Protein AF-A0A2T5IS82-F1 (afdb_monomer_lite)

Foldseek 3Di:
DPPAADALVVVVVVCVVPVCVQQNQQALVSVVVSSVVVVVVSVVSNHHYPYPPPVVCLLVVLCVVLVAPDSVCDNRRSLLCVLVVHHNPDDDDPVSVVVDDSVSRNVSNVVVVVSVCVVRVVDDPDPDDD

Sequence (130 aa):
MGKGEYDLYKIIDLVRRRSGMFIGEPSTISMSIYLSGYQQAMRDIGAKDVTSPDFYEFHNWVQRKLGYPSSTAGWSNMILANILGLPPNHSWNISFKLDASEEQHDQALKRFFEFIDEYRGKGKTNNEQT

Structure (mmCIF, N/CA/C/O backbone):
data_AF-A0A2T5IS82-F1
#
_entry.id   AF-A0A2T5IS82-F1
#
loop_
_atom_site.group_PDB
_atom_site.id
_atom_site.type_symbol
_atom_site.label_atom_id
_atom_site.label_alt_id
_atom_site.label_comp_id
_atom_site.label_asym_id
_atom_site.label_entity_id
_atom_site.label_seq_id
_atom_site.pdbx_PDB_ins_code
_atom_site.Cartn_x
_atom_site.Cartn_y
_atom_site.Cartn_z
_atom_site.occupancy
_atom_site.B_iso_or_equiv
_atom_site.auth_seq_id
_atom_site.auth_comp_id
_atom_site.auth_asym_id
_atom_site.auth_atom_id
_atom_site.pdbx_PDB_model_num
ATOM 1 N N . MET A 1 1 ? -9.042 3.375 24.033 1.00 48.44 1 MET A N 1
ATOM 2 C CA . MET A 1 1 ? -9.344 2.723 22.742 1.00 48.44 1 MET A CA 1
ATOM 3 C C . MET A 1 1 ? -10.656 1.979 22.917 1.00 48.44 1 MET A C 1
ATOM 5 O O . MET A 1 1 ? -10.682 0.997 23.650 1.00 48.44 1 MET A O 1
ATOM 9 N N . GLY A 1 2 ? -11.757 2.529 22.398 1.00 47.59 2 GLY A N 1
ATOM 10 C CA . GLY A 1 2 ? -13.066 1.870 22.445 1.00 47.59 2 GLY A CA 1
ATOM 11 C C . GLY A 1 2 ? -13.043 0.622 21.565 1.00 47.59 2 GLY A C 1
ATOM 12 O O . GLY A 1 2 ? -12.332 0.596 20.564 1.00 47.59 2 GLY A O 1
ATOM 13 N N . LYS A 1 3 ? -13.745 -0.441 21.965 1.00 59.59 3 LYS A N 1
ATOM 14 C CA . LYS A 1 3 ? -13.819 -1.681 21.183 1.00 59.59 3 LYS A CA 1
ATOM 15 C C . LYS A 1 3 ? -14.346 -1.364 19.775 1.00 59.59 3 LYS A C 1
ATOM 17 O O . LYS A 1 3 ? -15.492 -0.950 19.651 1.00 59.59 3 LYS A O 1
ATOM 22 N N . GLY A 1 4 ? -13.503 -1.582 18.762 1.00 83.31 4 GLY A N 1
ATOM 23 C CA . GLY A 1 4 ? -13.886 -1.595 17.349 1.00 83.31 4 GLY A CA 1
ATOM 24 C C . GLY A 1 4 ? -13.399 -0.417 16.503 1.00 83.31 4 GLY A C 1
ATOM 25 O O . GLY A 1 4 ? -14.189 0.089 15.724 1.00 83.31 4 GLY A O 1
ATOM 26 N N . GLU A 1 5 ? -12.142 0.025 16.601 1.00 94.62 5 GLU A N 1
ATOM 27 C CA . GLU A 1 5 ? -11.538 0.949 15.619 1.00 94.62 5 GLU A CA 1
ATOM 28 C C . GLU A 1 5 ? -10.192 0.408 15.120 1.00 94.62 5 GLU A C 1
ATOM 30 O O . GLU A 1 5 ? -9.454 -0.206 15.897 1.00 94.62 5 GLU A O 1
ATOM 35 N N . TYR A 1 6 ? -9.850 0.660 13.854 1.00 96.06 6 TYR A N 1
ATOM 36 C CA . TYR A 1 6 ? -8.534 0.340 13.294 1.00 96.06 6 TYR A CA 1
ATOM 37 C C . TYR A 1 6 ? -7.977 1.473 12.424 1.00 96.06 6 TYR A C 1
ATOM 39 O O . TYR A 1 6 ? -8.718 2.219 11.794 1.00 96.06 6 TYR A O 1
ATOM 47 N N . ASP A 1 7 ? -6.649 1.583 12.395 1.00 96.81 7 ASP A N 1
ATOM 48 C CA . ASP A 1 7 ? -5.901 2.525 11.557 1.00 96.81 7 ASP A CA 1
ATOM 49 C C . ASP A 1 7 ? -4.909 1.724 10.712 1.00 96.81 7 ASP A C 1
ATOM 51 O O . ASP A 1 7 ? -3.934 1.161 11.227 1.00 96.81 7 ASP A O 1
ATOM 55 N N . LEU A 1 8 ? -5.176 1.652 9.411 1.00 97.25 8 LEU A N 1
ATOM 56 C CA . LEU A 1 8 ? -4.410 0.856 8.466 1.00 97.25 8 LEU A CA 1
ATOM 57 C C . LEU A 1 8 ? -2.965 1.344 8.354 1.00 97.25 8 LEU A C 1
ATOM 59 O O . LEU A 1 8 ? -2.066 0.533 8.135 1.00 97.25 8 LEU A O 1
ATOM 63 N N . TYR A 1 9 ? -2.692 2.632 8.579 1.00 97.25 9 TYR A N 1
ATOM 64 C CA . TYR A 1 9 ? -1.321 3.129 8.529 1.00 97.25 9 TYR A CA 1
ATOM 65 C C . TYR A 1 9 ? -0.464 2.617 9.678 1.00 97.25 9 TYR A C 1
ATOM 67 O O . TYR A 1 9 ? 0.734 2.421 9.484 1.00 97.25 9 TYR A O 1
ATOM 75 N N . LYS A 1 10 ? -1.046 2.327 10.848 1.00 96.19 10 LYS A N 1
ATOM 76 C CA . LYS A 1 10 ? -0.306 1.658 11.934 1.00 96.19 10 LYS A CA 1
ATOM 77 C C . LYS A 1 10 ? 0.105 0.247 11.537 1.00 96.19 10 LYS A C 1
ATOM 79 O O . LYS A 1 10 ? 1.194 -0.195 11.890 1.00 96.19 10 LYS A O 1
ATOM 84 N N . ILE A 1 11 ? -0.749 -0.440 10.784 1.00 96.62 11 ILE A N 1
ATOM 85 C CA . ILE A 1 11 ? -0.462 -1.776 10.262 1.00 96.62 11 ILE A CA 1
ATOM 86 C C . ILE A 1 11 ? 0.593 -1.709 9.163 1.00 96.62 11 ILE A C 1
ATOM 88 O O . ILE A 1 11 ? 1.543 -2.484 9.192 1.00 96.62 11 ILE A O 1
ATOM 92 N N . ILE A 1 12 ? 0.501 -0.742 8.250 1.00 97.12 12 ILE A N 1
ATOM 93 C CA . ILE A 1 12 ? 1.526 -0.512 7.226 1.00 97.12 12 ILE A CA 1
ATOM 94 C C . ILE A 1 12 ? 2.884 -0.197 7.874 1.00 97.12 12 ILE A C 1
ATOM 96 O O . ILE A 1 12 ? 3.893 -0.784 7.485 1.00 97.12 12 ILE A O 1
ATOM 100 N N . ASP A 1 13 ? 2.916 0.662 8.899 1.00 96.50 13 ASP A N 1
ATOM 101 C CA . ASP A 1 13 ? 4.136 1.008 9.641 1.00 96.50 13 ASP A CA 1
ATOM 102 C C . ASP A 1 13 ? 4.702 -0.206 10.414 1.00 96.50 13 ASP A C 1
ATOM 104 O O . ASP A 1 13 ? 5.922 -0.346 10.545 1.00 96.50 13 ASP A O 1
ATOM 108 N N . LEU A 1 14 ? 3.840 -1.107 10.901 1.00 95.19 14 LEU A N 1
ATOM 109 C CA . LEU A 1 14 ? 4.237 -2.364 11.543 1.00 95.19 14 LEU A CA 1
ATOM 110 C C . LEU A 1 14 ? 4.868 -3.338 10.539 1.00 95.19 14 LEU A C 1
ATOM 112 O O . LEU A 1 14 ? 5.965 -3.844 10.790 1.00 95.19 14 LEU A O 1
ATOM 116 N N . VAL A 1 15 ? 4.212 -3.561 9.395 1.00 95.44 15 VAL A N 1
ATOM 117 C CA . VAL A 1 15 ? 4.715 -4.442 8.331 1.00 95.44 15 VAL A CA 1
ATOM 118 C C . VAL A 1 15 ? 6.031 -3.908 7.773 1.00 95.44 15 VAL A C 1
ATOM 120 O O . VAL A 1 15 ? 6.962 -4.684 7.593 1.00 95.44 15 VAL A O 1
ATOM 123 N N . ARG A 1 16 ? 6.174 -2.586 7.597 1.00 95.00 16 ARG A N 1
ATOM 124 C CA . ARG A 1 16 ? 7.424 -1.950 7.142 1.00 95.0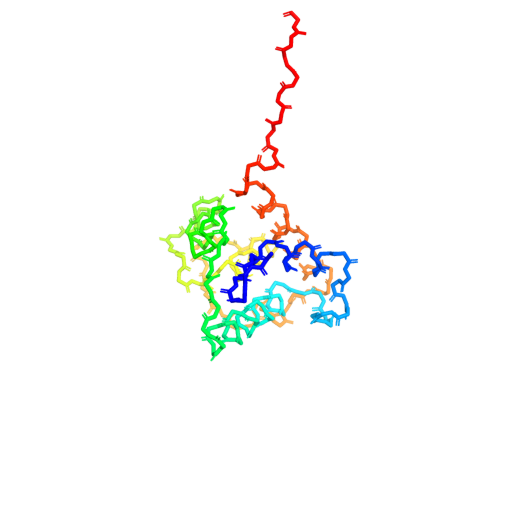0 16 ARG A CA 1
ATOM 125 C C . ARG A 1 16 ? 8.642 -2.354 7.974 1.00 95.00 16 ARG A C 1
ATOM 127 O O . ARG A 1 16 ? 9.717 -2.560 7.427 1.00 95.00 16 ARG A O 1
ATOM 134 N N . ARG A 1 17 ? 8.488 -2.468 9.297 1.00 92.00 17 ARG A N 1
ATOM 135 C CA . ARG A 1 17 ? 9.598 -2.777 10.218 1.00 92.00 17 ARG A CA 1
ATOM 136 C C . ARG A 1 17 ? 10.001 -4.249 10.212 1.00 92.00 17 ARG A C 1
ATOM 138 O O . ARG A 1 17 ? 11.102 -4.567 10.648 1.00 92.00 17 ARG A O 1
ATOM 145 N N . ARG A 1 18 ? 9.095 -5.147 9.817 1.00 90.56 18 ARG A N 1
ATOM 146 C CA . ARG A 1 18 ? 9.273 -6.605 9.904 1.00 90.56 18 ARG A CA 1
ATOM 147 C C . ARG A 1 18 ? 8.599 -7.314 8.727 1.00 90.56 18 ARG A C 1
ATOM 149 O O . ARG A 1 18 ? 7.856 -8.268 8.938 1.00 90.56 18 ARG A O 1
ATOM 156 N N . SER A 1 19 ? 8.837 -6.848 7.503 1.00 88.31 19 SER A N 1
ATOM 157 C CA . SER A 1 19 ? 8.117 -7.302 6.301 1.00 88.31 19 SER A CA 1
ATOM 158 C C . SER A 1 19 ? 8.121 -8.826 6.164 1.00 88.31 19 SER A C 1
ATOM 160 O O . SER A 1 19 ? 7.053 -9.424 6.060 1.00 88.31 19 SER A O 1
ATOM 162 N N . GLY A 1 20 ? 9.283 -9.465 6.323 1.00 88.69 20 GLY A N 1
ATOM 163 C CA . GLY A 1 20 ? 9.409 -10.925 6.246 1.00 88.69 20 GLY A CA 1
ATOM 164 C C . GLY A 1 20 ? 8.520 -11.709 7.224 1.00 88.69 20 GLY A C 1
ATOM 165 O O . GLY A 1 20 ? 8.085 -12.808 6.906 1.00 88.69 20 GLY A O 1
ATOM 166 N N . MET A 1 21 ? 8.182 -11.142 8.390 1.00 91.00 21 MET A N 1
ATOM 167 C CA . MET A 1 21 ? 7.307 -11.793 9.376 1.00 91.00 21 MET A CA 1
ATOM 168 C C . MET A 1 21 ? 5.829 -11.771 8.964 1.00 91.00 21 MET A C 1
ATOM 170 O O . MET A 1 21 ? 5.085 -12.679 9.319 1.00 91.00 21 MET A O 1
ATOM 174 N N . PHE A 1 22 ? 5.394 -10.721 8.265 1.00 91.50 22 PHE A N 1
ATOM 175 C CA . PHE A 1 22 ? 3.977 -10.492 7.966 1.00 91.50 22 PHE A CA 1
ATOM 176 C C . PHE A 1 22 ? 3.589 -10.901 6.550 1.00 91.50 22 PHE A C 1
ATOM 178 O O . PHE A 1 22 ? 2.485 -11.396 6.342 1.00 91.50 22 PHE A O 1
ATOM 185 N N . ILE A 1 23 ? 4.477 -10.667 5.584 1.00 92.81 23 ILE A N 1
ATOM 186 C CA . ILE A 1 23 ? 4.185 -10.859 4.160 1.00 92.81 23 ILE A CA 1
ATOM 187 C C . ILE A 1 23 ? 5.095 -11.895 3.495 1.00 92.81 23 ILE A C 1
ATOM 189 O O . ILE A 1 23 ? 4.934 -12.150 2.307 1.00 92.81 23 ILE A O 1
ATOM 193 N N . GLY A 1 24 ? 6.009 -12.518 4.252 1.00 90.00 24 GLY A N 1
ATOM 194 C CA . GLY A 1 24 ? 6.940 -13.521 3.738 1.00 90.00 24 GLY A CA 1
ATOM 195 C C . GLY A 1 24 ? 7.873 -12.913 2.696 1.00 90.00 24 GLY A C 1
ATOM 196 O O . GLY A 1 24 ? 8.784 -12.163 3.044 1.00 90.00 24 GLY A O 1
ATOM 197 N N . GLU A 1 25 ? 7.616 -13.212 1.425 1.00 86.94 25 GLU A N 1
ATOM 198 C CA . GLU A 1 25 ? 8.334 -12.625 0.297 1.00 86.94 25 GLU A CA 1
ATOM 199 C C . GLU A 1 25 ? 8.003 -11.122 0.155 1.00 86.94 25 GLU A C 1
ATOM 201 O O . GLU A 1 25 ? 6.833 -10.764 -0.062 1.00 86.94 25 GLU A O 1
ATOM 206 N N . PRO A 1 26 ? 8.997 -10.220 0.280 1.00 87.31 26 PRO A N 1
ATOM 207 C CA . PRO A 1 26 ? 8.777 -8.781 0.205 1.00 87.31 26 PRO A CA 1
ATOM 208 C C . PRO A 1 26 ? 8.379 -8.334 -1.210 1.00 87.31 26 PRO A C 1
ATOM 210 O O . PRO A 1 26 ? 9.219 -8.053 -2.055 1.00 87.31 26 PRO A O 1
ATOM 213 N N . SER A 1 27 ? 7.076 -8.216 -1.468 1.00 92.81 27 SER A N 1
ATOM 214 C CA . SER A 1 27 ? 6.549 -7.682 -2.726 1.00 92.81 27 SER A CA 1
ATOM 215 C C . SER A 1 27 ? 5.326 -6.792 -2.495 1.00 92.81 27 SER A C 1
ATOM 217 O O . SER A 1 27 ? 4.613 -6.906 -1.491 1.00 92.81 27 SER A O 1
ATOM 219 N N . THR A 1 28 ? 5.034 -5.908 -3.452 1.00 93.94 28 THR A N 1
ATOM 220 C CA . THR A 1 28 ? 3.806 -5.093 -3.425 1.00 93.94 28 THR A CA 1
ATOM 221 C C . THR A 1 28 ? 2.541 -5.949 -3.509 1.00 93.94 28 THR A C 1
ATOM 223 O O . THR A 1 28 ? 1.499 -5.554 -2.985 1.00 93.94 28 THR A O 1
ATOM 226 N N . ILE A 1 29 ? 2.623 -7.133 -4.125 1.00 91.94 29 ILE A N 1
ATOM 227 C CA . ILE A 1 29 ? 1.514 -8.084 -4.241 1.00 91.94 29 ILE A CA 1
ATOM 228 C C . ILE A 1 29 ? 1.225 -8.705 -2.874 1.00 91.94 29 ILE A C 1
ATOM 230 O O . ILE A 1 29 ? 0.096 -8.586 -2.394 1.00 91.94 29 ILE A O 1
ATOM 234 N N . SER A 1 30 ? 2.239 -9.269 -2.211 1.00 94.12 30 SER A N 1
ATOM 235 C CA . SER A 1 30 ? 2.111 -9.840 -0.863 1.00 94.12 30 SER A CA 1
ATOM 236 C C . SER A 1 30 ? 1.574 -8.798 0.120 1.00 94.12 30 SER A C 1
ATOM 238 O O . SER A 1 30 ? 0.654 -9.075 0.890 1.00 94.12 30 SER A O 1
ATOM 240 N N . MET A 1 31 ? 2.064 -7.556 0.022 1.00 96.25 31 MET A N 1
ATOM 241 C CA . MET A 1 31 ? 1.554 -6.432 0.808 1.00 96.25 31 MET A CA 1
ATOM 242 C C . MET A 1 31 ? 0.075 -6.133 0.522 1.00 96.25 31 MET A C 1
ATOM 244 O O . MET A 1 31 ? -0.709 -5.977 1.457 1.00 96.25 31 MET A O 1
ATOM 248 N N . SER A 1 32 ? -0.343 -6.090 -0.748 1.00 95.69 32 SER A N 1
ATOM 249 C CA . SER A 1 32 ? -1.753 -5.845 -1.091 1.00 95.69 32 SER A CA 1
ATOM 250 C C . SER A 1 32 ? -2.694 -6.943 -0.589 1.00 95.69 32 SER A C 1
ATOM 252 O O . SER A 1 32 ? -3.781 -6.633 -0.099 1.00 95.69 32 SER A O 1
ATOM 254 N N . ILE A 1 33 ? -2.266 -8.209 -0.649 1.00 95.19 33 ILE A N 1
ATOM 255 C CA . ILE A 1 33 ? -3.041 -9.354 -0.158 1.00 95.19 33 ILE A CA 1
ATOM 256 C C . ILE A 1 33 ? -3.184 -9.263 1.360 1.00 95.19 33 ILE A C 1
ATOM 258 O O . ILE A 1 33 ? -4.295 -9.362 1.881 1.00 95.19 33 ILE A O 1
ATOM 262 N N . TYR A 1 34 ? -2.079 -9.003 2.062 1.00 96.62 34 TYR A N 1
ATOM 263 C CA . TYR A 1 34 ? -2.071 -8.865 3.514 1.00 96.62 34 TYR A CA 1
ATOM 264 C C . TYR A 1 34 ? -2.999 -7.742 3.996 1.00 96.62 34 TYR A C 1
ATOM 266 O O . TYR A 1 34 ? -3.834 -7.968 4.872 1.00 96.62 34 TYR A O 1
ATOM 274 N N . LEU A 1 35 ? -2.908 -6.544 3.402 1.00 97.12 35 LEU A N 1
ATOM 275 C CA . LEU A 1 35 ? -3.777 -5.421 3.769 1.00 97.12 35 LEU A CA 1
ATOM 276 C C . LEU A 1 35 ? -5.252 -5.719 3.483 1.00 97.12 35 LEU A C 1
ATOM 278 O O . LEU A 1 35 ? -6.097 -5.427 4.326 1.00 97.12 35 LEU A O 1
ATOM 282 N N . SER A 1 36 ? -5.553 -6.348 2.343 1.00 96.19 36 SER A N 1
ATOM 283 C CA . SER A 1 36 ? -6.926 -6.726 1.987 1.00 96.19 36 SER A CA 1
ATOM 284 C C . SER A 1 36 ? -7.514 -7.714 2.999 1.00 96.19 36 SER A C 1
ATOM 286 O O . SER A 1 36 ? -8.630 -7.517 3.476 1.00 96.19 36 SER A O 1
ATOM 288 N N . GLY A 1 37 ? -6.745 -8.740 3.383 1.00 97.12 37 GLY A N 1
ATOM 289 C CA . GLY A 1 37 ? -7.148 -9.709 4.405 1.00 97.12 37 GLY A CA 1
ATOM 290 C C . GLY A 1 37 ? -7.334 -9.071 5.783 1.00 97.12 37 GLY A C 1
ATOM 291 O O . GLY A 1 37 ? -8.323 -9.341 6.462 1.00 97.12 37 GLY A O 1
ATOM 292 N N . TYR A 1 38 ? -6.433 -8.166 6.176 1.00 96.88 38 TYR A N 1
ATOM 293 C CA . TYR A 1 38 ? -6.560 -7.423 7.429 1.00 96.88 38 TYR A CA 1
ATOM 294 C C . TYR A 1 38 ? -7.824 -6.551 7.454 1.00 96.88 38 TYR A C 1
ATOM 296 O O . TYR A 1 38 ? -8.589 -6.607 8.416 1.00 96.88 38 TYR A O 1
ATOM 304 N N . GLN A 1 39 ? -8.078 -5.776 6.395 1.00 96.31 39 GLN A N 1
ATOM 305 C CA . GLN A 1 39 ? -9.282 -4.949 6.288 1.00 96.31 39 GLN A CA 1
ATOM 306 C C . GLN A 1 39 ? -10.555 -5.801 6.314 1.00 96.31 39 GLN A C 1
ATOM 308 O O . GLN A 1 39 ? -11.518 -5.417 6.975 1.00 96.31 39 GLN A O 1
ATOM 313 N N . GLN A 1 40 ? -10.559 -6.963 5.651 1.00 97.12 40 GLN A N 1
ATOM 314 C CA . GLN A 1 40 ? -11.686 -7.895 5.716 1.00 97.12 40 GLN A CA 1
ATOM 315 C C . GLN A 1 40 ? -11.932 -8.372 7.152 1.00 97.12 40 GLN A C 1
ATOM 317 O O . GLN A 1 40 ? -13.046 -8.240 7.647 1.00 97.12 40 GLN A O 1
ATOM 322 N N . ALA A 1 41 ? -10.889 -8.810 7.863 1.00 96.44 41 ALA A N 1
ATOM 323 C CA . ALA A 1 41 ? -11.016 -9.244 9.253 1.00 96.44 41 ALA A CA 1
ATOM 324 C C . ALA A 1 41 ? -11.534 -8.126 10.178 1.00 96.44 41 ALA A C 1
ATOM 326 O O . ALA A 1 41 ? -12.324 -8.384 11.084 1.00 96.44 41 ALA A O 1
ATOM 327 N N . MET A 1 42 ? -11.118 -6.873 9.952 1.00 95.94 42 MET A N 1
ATOM 328 C CA . MET A 1 42 ? -11.630 -5.724 10.707 1.00 95.94 42 MET A CA 1
ATOM 329 C C . MET A 1 42 ? -13.108 -5.446 10.408 1.00 95.94 42 MET A C 1
ATOM 331 O O . MET A 1 42 ? -13.873 -5.150 11.327 1.00 95.94 42 MET A O 1
ATOM 335 N N . ARG A 1 43 ? -13.531 -5.588 9.146 1.00 93.94 43 ARG A N 1
ATOM 336 C CA . ARG A 1 43 ? -14.944 -5.476 8.753 1.00 93.94 43 ARG A CA 1
ATOM 337 C C . ARG A 1 43 ? -15.798 -6.571 9.389 1.00 93.94 43 ARG A C 1
ATOM 339 O O . ARG A 1 43 ? -16.872 -6.259 9.893 1.00 93.94 43 ARG A O 1
ATOM 346 N N . ASP A 1 44 ? -15.307 -7.809 9.430 1.00 96.25 44 ASP A N 1
ATOM 347 C CA . ASP A 1 44 ? -16.036 -8.958 9.987 1.00 96.25 44 ASP A CA 1
ATOM 348 C C . ASP A 1 44 ? -16.353 -8.785 11.481 1.00 96.25 44 ASP A C 1
ATOM 350 O O . ASP A 1 44 ? -17.403 -9.220 11.953 1.00 96.25 44 ASP A O 1
ATOM 354 N N . ILE A 1 45 ? -15.481 -8.098 12.229 1.00 95.69 45 ILE A N 1
ATOM 355 C CA . ILE A 1 45 ? -15.707 -7.777 13.648 1.00 95.69 45 ILE A CA 1
ATOM 356 C C . ILE A 1 45 ? -16.425 -6.436 13.869 1.00 95.69 45 ILE A C 1
ATOM 358 O O . ILE A 1 45 ? -16.560 -5.995 15.012 1.00 95.69 45 ILE A O 1
ATOM 362 N N . GLY A 1 46 ? -16.854 -5.760 12.798 1.00 95.19 46 GLY A N 1
ATOM 363 C CA . GLY A 1 46 ? -17.523 -4.461 12.862 1.00 95.19 46 GLY A CA 1
ATOM 364 C C . GLY A 1 46 ? -16.624 -3.314 13.332 1.00 95.19 46 GLY A C 1
ATOM 365 O O . GLY A 1 46 ? -17.126 -2.338 13.890 1.00 95.19 46 GLY A O 1
ATOM 366 N N . ALA A 1 47 ? -15.303 -3.419 13.149 1.00 95.94 47 ALA A N 1
ATOM 367 C CA . ALA A 1 47 ? -14.390 -2.342 13.502 1.00 95.94 47 ALA A CA 1
ATOM 368 C C . ALA A 1 47 ? -14.493 -1.184 12.497 1.00 95.94 47 ALA A C 1
ATOM 370 O O . ALA A 1 47 ? -14.476 -1.368 11.281 1.00 95.94 47 ALA A O 1
ATOM 371 N N . LYS A 1 48 ? -14.567 0.033 13.024 1.00 95.25 48 LYS A N 1
ATOM 372 C CA . LYS A 1 48 ? -14.595 1.279 12.275 1.00 95.25 48 LYS A CA 1
ATOM 373 C C . LYS A 1 48 ? -13.195 1.637 11.782 1.00 95.25 48 LYS A C 1
ATOM 375 O O . LYS A 1 48 ? -12.247 1.726 12.561 1.00 95.25 48 LYS A O 1
ATOM 380 N N . ASP A 1 49 ? -13.093 1.896 10.487 1.00 95.88 49 ASP A N 1
ATOM 381 C CA . ASP A 1 49 ? -11.885 2.442 9.883 1.00 95.88 49 ASP A CA 1
ATOM 382 C C . ASP A 1 49 ? -11.714 3.912 10.302 1.00 95.88 49 ASP A C 1
ATOM 384 O O . ASP A 1 49 ? -12.592 4.744 10.060 1.00 95.88 49 ASP A O 1
ATOM 388 N N . VAL A 1 50 ? -10.605 4.225 10.973 1.00 96.88 50 VAL A N 1
ATOM 389 C CA . VAL A 1 50 ? -10.204 5.595 11.341 1.00 96.88 50 VAL A CA 1
ATOM 390 C C . VAL A 1 50 ? -8.929 6.034 10.612 1.00 96.88 50 VAL A C 1
ATOM 392 O O . VAL A 1 50 ? -8.285 7.007 11.005 1.00 96.88 50 VAL A O 1
ATOM 395 N N . THR A 1 51 ? -8.552 5.314 9.554 1.00 96.88 51 THR A N 1
ATOM 396 C CA . THR A 1 51 ? -7.400 5.620 8.702 1.00 96.88 51 THR A CA 1
ATOM 397 C C . THR A 1 51 ? -7.590 6.980 8.031 1.00 96.88 51 THR A C 1
ATOM 399 O O . THR A 1 51 ? -8.594 7.222 7.366 1.00 96.88 51 THR A O 1
ATOM 402 N N . SER A 1 52 ? -6.615 7.877 8.193 1.00 95.44 52 SER A N 1
ATOM 403 C CA . SER A 1 52 ? -6.632 9.209 7.582 1.00 95.44 52 SER A CA 1
ATOM 404 C C . SER A 1 52 ? -5.233 9.607 7.098 1.00 95.44 52 SER A C 1
ATOM 406 O O . SER A 1 52 ? -4.282 9.493 7.882 1.00 95.44 52 SER A O 1
ATOM 408 N N . PRO A 1 53 ? -5.060 10.032 5.828 1.00 96.19 53 PRO A N 1
ATOM 409 C CA . PRO A 1 53 ? -6.079 10.134 4.765 1.00 96.19 53 PRO A CA 1
ATOM 410 C C . PRO A 1 53 ? -6.681 8.774 4.356 1.00 96.19 53 PRO A C 1
ATOM 412 O O . PRO A 1 53 ? -6.078 7.738 4.631 1.00 96.19 53 PRO A O 1
ATOM 415 N N . ASP A 1 54 ? -7.858 8.770 3.718 1.00 95.56 54 ASP A N 1
ATOM 416 C CA . ASP A 1 54 ? -8.556 7.536 3.314 1.00 95.56 54 ASP A CA 1
ATOM 417 C C . ASP A 1 54 ? -7.676 6.671 2.399 1.00 95.56 54 ASP A C 1
ATOM 419 O O . ASP A 1 54 ? -7.292 7.075 1.303 1.00 95.56 54 ASP A O 1
ATOM 423 N N . PHE A 1 55 ? -7.366 5.453 2.839 1.00 95.94 55 PHE A N 1
ATOM 424 C CA . PHE A 1 55 ? -6.513 4.550 2.077 1.00 95.94 55 PHE A CA 1
ATOM 425 C C . PHE A 1 55 ? -7.134 4.108 0.746 1.00 95.94 55 PHE A C 1
ATOM 427 O O . PHE A 1 55 ? -6.402 3.755 -0.178 1.00 95.94 55 PHE A O 1
ATOM 434 N N . TYR A 1 56 ? -8.462 4.142 0.601 1.00 91.81 56 TYR A N 1
ATOM 435 C CA . TYR A 1 56 ? -9.107 3.836 -0.675 1.00 91.81 56 TYR A CA 1
ATOM 436 C C . TYR A 1 56 ? -8.616 4.773 -1.794 1.00 91.81 56 TYR A C 1
ATOM 438 O O . TYR A 1 56 ? -8.284 4.317 -2.894 1.00 91.81 56 TYR A O 1
ATOM 446 N N . GLU A 1 57 ? -8.434 6.059 -1.476 1.00 95.06 57 GLU A N 1
ATOM 447 C CA . GLU A 1 57 ? -7.963 7.092 -2.405 1.00 95.06 57 GLU A CA 1
ATOM 448 C C . GLU A 1 57 ? -6.468 6.993 -2.746 1.00 95.06 57 GLU A C 1
ATOM 450 O O . GLU A 1 57 ? -6.006 7.613 -3.713 1.00 95.06 57 GLU A O 1
ATOM 455 N N . PHE A 1 58 ? -5.703 6.169 -2.024 1.00 96.25 58 PHE A N 1
ATOM 456 C CA . PHE A 1 58 ? -4.293 5.923 -2.323 1.00 96.25 58 PHE A CA 1
ATOM 457 C C . PHE A 1 58 ? -4.098 5.366 -3.742 1.00 96.25 58 PHE A C 1
ATOM 459 O O . PHE A 1 58 ? -3.171 5.767 -4.444 1.00 96.25 58 PHE A O 1
ATOM 466 N N . HIS A 1 59 ? -5.008 4.509 -4.219 1.00 93.75 59 HIS A N 1
ATOM 467 C CA . HIS A 1 59 ? -4.983 3.989 -5.591 1.00 93.75 59 HIS A CA 1
ATOM 468 C C . HIS A 1 59 ? -5.006 5.103 -6.643 1.00 93.75 59 HIS A C 1
ATOM 470 O O . HIS A 1 59 ? -4.201 5.105 -7.578 1.00 93.75 59 HIS A O 1
ATOM 476 N N . ASN A 1 60 ? -5.913 6.066 -6.471 1.00 95.25 60 ASN A N 1
ATOM 477 C CA . ASN A 1 60 ? -6.060 7.206 -7.370 1.00 95.25 60 ASN A CA 1
ATOM 478 C C . ASN A 1 60 ? -4.861 8.153 -7.253 1.00 95.25 60 ASN A C 1
ATOM 480 O O . ASN A 1 60 ? -4.400 8.714 -8.246 1.00 95.25 60 ASN A O 1
ATOM 484 N N . TRP A 1 61 ? -4.322 8.316 -6.044 1.00 97.44 61 TRP A N 1
ATOM 485 C CA . TRP A 1 61 ? -3.110 9.096 -5.835 1.00 97.44 61 TRP A CA 1
ATOM 486 C C . TRP A 1 61 ? -1.906 8.494 -6.573 1.00 97.44 61 TRP A C 1
ATOM 488 O O . TRP A 1 61 ? -1.249 9.213 -7.324 1.00 97.44 61 TRP A O 1
ATOM 498 N N . VAL A 1 62 ? -1.667 7.181 -6.451 1.00 97.31 62 VAL A N 1
ATOM 499 C CA . VAL A 1 62 ? -0.574 6.484 -7.157 1.00 97.31 62 VAL A CA 1
ATOM 500 C C . VAL A 1 62 ? -0.753 6.574 -8.672 1.00 97.31 62 VAL A C 1
ATOM 502 O O . VAL A 1 62 ? 0.210 6.854 -9.386 1.00 97.31 62 VAL A O 1
ATOM 505 N N . GLN A 1 63 ? -1.983 6.400 -9.166 1.00 96.12 63 GLN A N 1
ATOM 506 C CA . GLN A 1 63 ? -2.307 6.556 -10.585 1.00 96.12 63 GLN A CA 1
ATOM 507 C C . GLN A 1 63 ? -1.876 7.928 -11.115 1.00 96.12 63 GLN A C 1
ATOM 509 O O . GLN A 1 63 ? -1.170 7.993 -12.121 1.00 96.12 63 GLN A O 1
ATOM 514 N N . ARG A 1 64 ? -2.244 9.016 -10.425 1.00 96.62 64 ARG A N 1
ATOM 515 C CA . ARG A 1 64 ? -1.838 10.376 -10.812 1.00 96.62 64 ARG A CA 1
ATOM 516 C C . ARG A 1 64 ? -0.333 10.584 -10.682 1.00 96.62 64 ARG A C 1
ATOM 518 O O . ARG A 1 64 ? 0.276 11.154 -11.580 1.00 96.62 64 ARG A O 1
ATOM 525 N N . LYS A 1 65 ? 0.267 10.098 -9.591 1.00 96.50 65 LYS A N 1
ATOM 526 C CA . LYS A 1 65 ? 1.702 10.228 -9.296 1.00 96.50 65 LYS A CA 1
ATOM 527 C C . LYS A 1 65 ? 2.581 9.606 -10.382 1.00 96.50 65 LYS A C 1
ATOM 529 O O . LYS A 1 65 ? 3.627 10.159 -10.703 1.00 96.50 65 LYS A O 1
ATOM 534 N N . LEU A 1 66 ? 2.155 8.469 -10.930 1.00 96.00 66 LEU A N 1
ATOM 535 C CA . LEU A 1 66 ? 2.890 7.713 -11.945 1.00 96.00 66 LEU A CA 1
ATOM 536 C C . LEU A 1 66 ? 2.387 7.949 -13.383 1.00 96.00 66 LEU A C 1
ATOM 538 O O . LEU A 1 66 ? 2.945 7.385 -14.319 1.00 96.00 66 LEU A O 1
ATOM 542 N N . GLY A 1 67 ? 1.347 8.767 -13.576 1.00 94.56 67 GLY A N 1
ATOM 543 C CA . GLY A 1 67 ? 0.824 9.106 -14.904 1.00 94.56 67 GLY A CA 1
ATOM 544 C C . GLY A 1 67 ? 0.056 7.979 -15.607 1.00 94.56 67 GLY A C 1
ATOM 545 O O . GLY A 1 67 ? 0.022 7.943 -16.835 1.00 94.56 67 GLY A O 1
ATOM 546 N N . TYR A 1 68 ? -0.558 7.054 -14.863 1.00 92.88 68 TYR A N 1
ATOM 547 C CA . TYR A 1 68 ? -1.401 6.006 -15.453 1.00 92.88 68 TYR A CA 1
ATOM 548 C C . TYR A 1 68 ? -2.741 6.569 -15.941 1.00 92.88 68 TYR A C 1
ATOM 550 O O . TYR A 1 68 ? -3.279 7.481 -15.319 1.00 92.88 68 TYR A O 1
ATOM 558 N N . PRO A 1 69 ? -3.337 6.020 -17.013 1.00 89.81 69 PRO A N 1
ATOM 559 C CA . PRO A 1 69 ? -4.628 6.492 -17.518 1.00 89.81 69 PRO A CA 1
ATOM 560 C C . PRO A 1 69 ? -5.803 6.132 -16.596 1.00 89.81 69 PRO A C 1
ATOM 562 O O . PRO A 1 69 ? -6.842 6.783 -16.640 1.00 89.81 69 PRO A O 1
ATOM 565 N N . SER A 1 70 ? -5.662 5.094 -15.765 1.00 90.06 70 SER A N 1
ATOM 566 C CA . SER A 1 70 ? -6.677 4.684 -14.7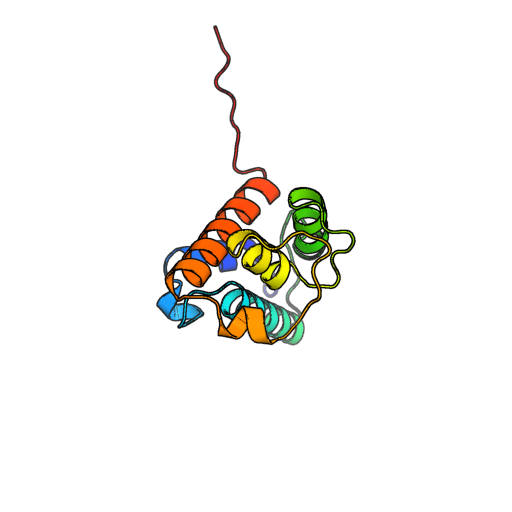90 1.00 90.06 70 SER A CA 1
ATOM 567 C C . SER A 1 70 ? -6.047 3.951 -13.606 1.00 90.06 70 SER A C 1
ATOM 569 O O . SER A 1 70 ? -4.928 3.449 -13.708 1.00 90.06 70 SER A O 1
ATOM 571 N N . SER A 1 71 ? -6.762 3.891 -12.481 1.00 89.44 71 SER A N 1
ATOM 572 C CA . SER A 1 71 ? -6.321 3.227 -11.247 1.00 89.44 71 SER A CA 1
ATOM 573 C C . SER A 1 71 ? -6.754 1.758 -11.152 1.00 89.44 71 SER A C 1
ATOM 575 O O . SER A 1 71 ? -6.440 1.093 -10.166 1.00 89.44 71 SER A O 1
ATOM 577 N N . THR A 1 72 ? -7.435 1.225 -12.176 1.00 87.44 72 THR A N 1
ATOM 578 C CA . THR A 1 72 ? -8.046 -0.122 -12.187 1.00 87.44 72 THR A CA 1
ATOM 579 C C . THR A 1 72 ? -7.037 -1.254 -12.034 1.00 87.44 72 THR A C 1
ATOM 581 O O . THR A 1 72 ? -7.374 -2.311 -11.508 1.00 87.44 72 THR A O 1
ATOM 584 N N . ALA A 1 73 ? -5.788 -1.027 -12.439 1.00 86.56 73 ALA A N 1
ATOM 585 C CA . ALA A 1 73 ? -4.711 -1.987 -12.256 1.00 86.56 73 ALA A CA 1
ATOM 586 C C . ALA A 1 73 ? -4.329 -2.187 -10.781 1.00 86.56 73 ALA A C 1
ATOM 588 O O . ALA A 1 73 ? -3.696 -3.186 -10.454 1.00 86.56 73 ALA A O 1
ATOM 589 N N . GLY A 1 74 ? -4.699 -1.272 -9.884 1.00 92.12 74 GLY A N 1
ATOM 590 C CA . GLY A 1 74 ? -4.295 -1.316 -8.484 1.00 92.12 74 GLY A CA 1
ATOM 591 C C . GLY A 1 74 ? -2.896 -0.729 -8.253 1.00 92.12 74 GLY A C 1
ATOM 592 O O . GLY A 1 74 ? -2.022 -0.789 -9.122 1.00 92.12 74 GLY A O 1
ATOM 593 N N . TRP A 1 75 ? -2.651 -0.159 -7.067 1.00 96.00 75 TRP A N 1
ATOM 594 C CA . TRP A 1 75 ? -1.368 0.488 -6.758 1.00 96.00 75 TRP A CA 1
ATOM 595 C C . TRP A 1 75 ? -0.210 -0.511 -6.784 1.00 96.00 75 TRP A C 1
ATOM 597 O O . TRP A 1 75 ? 0.885 -0.156 -7.211 1.00 96.00 75 TRP A O 1
ATOM 607 N N . SER A 1 76 ? -0.442 -1.766 -6.386 1.00 95.25 76 SER A N 1
ATOM 608 C CA . SER A 1 76 ? 0.610 -2.786 -6.307 1.00 95.25 76 SER A CA 1
ATOM 609 C C . SER A 1 76 ? 1.207 -3.096 -7.676 1.00 95.25 76 SER A C 1
ATOM 611 O O . SER A 1 76 ? 2.430 -3.171 -7.808 1.00 95.25 76 SER A O 1
ATOM 613 N N . ASN A 1 77 ? 0.352 -3.190 -8.697 1.00 93.56 77 ASN A N 1
ATOM 614 C CA . ASN A 1 77 ? 0.759 -3.430 -10.077 1.00 93.56 77 ASN A CA 1
ATOM 615 C C . ASN A 1 77 ? 1.376 -2.178 -10.708 1.00 93.56 77 ASN A C 1
ATOM 617 O O . ASN A 1 77 ? 2.411 -2.285 -11.358 1.00 93.56 77 ASN A O 1
ATOM 621 N N . MET A 1 78 ? 0.790 -0.994 -10.487 1.00 95.06 78 MET A N 1
ATOM 622 C CA . MET A 1 78 ? 1.329 0.265 -11.021 1.00 95.06 78 MET A CA 1
ATOM 623 C C . MET A 1 78 ? 2.740 0.567 -10.501 1.00 95.06 78 MET A C 1
ATOM 625 O O . MET A 1 78 ? 3.595 1.008 -11.271 1.00 95.06 78 MET A O 1
ATOM 629 N N . ILE A 1 79 ? 2.999 0.306 -9.215 1.00 96.62 79 ILE A N 1
ATOM 630 C CA . ILE A 1 79 ? 4.323 0.494 -8.610 1.00 96.62 79 ILE A CA 1
ATOM 631 C C . ILE A 1 79 ? 5.322 -0.524 -9.165 1.00 96.62 79 ILE A C 1
ATOM 633 O O . ILE A 1 79 ? 6.415 -0.129 -9.561 1.00 96.62 79 ILE A O 1
ATOM 637 N N . LEU A 1 80 ? 4.958 -1.809 -9.253 1.00 95.38 80 LEU A N 1
ATOM 638 C CA . LEU A 1 80 ? 5.856 -2.830 -9.804 1.00 95.38 80 LEU A CA 1
ATOM 639 C C . LEU A 1 80 ? 6.208 -2.539 -11.269 1.00 95.38 80 LEU A C 1
ATOM 641 O O . LEU A 1 80 ? 7.382 -2.503 -11.619 1.00 95.38 80 LEU A O 1
ATOM 645 N N . ALA A 1 81 ? 5.213 -2.249 -12.109 1.00 93.62 81 ALA A N 1
ATOM 646 C CA . ALA A 1 81 ? 5.438 -1.899 -13.509 1.00 93.62 81 ALA A CA 1
ATOM 647 C C . ALA A 1 81 ? 6.327 -0.651 -13.668 1.00 93.62 81 ALA A C 1
ATOM 649 O O . ALA A 1 81 ? 7.154 -0.600 -14.577 1.00 93.62 81 ALA A O 1
ATOM 650 N N . ASN A 1 82 ? 6.225 0.322 -12.752 1.00 94.75 82 ASN A N 1
ATOM 651 C CA . ASN A 1 82 ? 7.122 1.477 -12.734 1.00 94.75 82 ASN A CA 1
ATOM 652 C C . ASN A 1 82 ? 8.580 1.090 -12.437 1.00 94.75 82 ASN A C 1
ATOM 654 O O . ASN A 1 82 ? 9.476 1.604 -13.101 1.00 94.75 82 ASN A O 1
ATOM 658 N N . ILE A 1 83 ? 8.821 0.174 -11.494 1.00 95.44 83 ILE A N 1
ATOM 659 C CA . ILE A 1 83 ? 10.172 -0.343 -11.210 1.00 95.44 83 ILE A CA 1
ATOM 660 C C . ILE A 1 83 ? 10.736 -1.135 -12.394 1.00 95.44 83 ILE A C 1
ATOM 662 O O . ILE A 1 83 ? 11.922 -1.033 -12.694 1.00 95.44 83 ILE A O 1
ATOM 666 N N . LEU A 1 84 ? 9.884 -1.862 -13.119 1.00 92.81 84 LEU A N 1
ATOM 667 C CA . LEU A 1 84 ? 10.263 -2.574 -14.342 1.00 92.81 84 LEU A CA 1
ATOM 668 C C . LEU A 1 84 ? 10.508 -1.644 -15.547 1.00 92.81 84 LEU A C 1
ATOM 670 O O . LEU A 1 84 ? 10.874 -2.120 -16.619 1.00 92.81 84 LEU A O 1
ATOM 674 N N . GLY A 1 85 ? 10.294 -0.332 -15.403 1.00 92.06 85 GLY A N 1
ATOM 675 C CA . GLY A 1 85 ? 10.463 0.637 -16.488 1.00 92.06 85 GLY A CA 1
ATOM 676 C C . GLY A 1 85 ? 9.385 0.553 -17.573 1.00 92.06 85 GLY A C 1
ATOM 677 O O . GLY A 1 85 ? 9.580 1.070 -18.673 1.00 92.06 85 GLY A O 1
ATOM 678 N N . LEU A 1 86 ? 8.247 -0.087 -17.286 1.00 90.81 86 LEU A N 1
ATOM 679 C CA . LEU A 1 86 ? 7.140 -0.188 -18.230 1.00 90.81 86 LEU A CA 1
ATOM 680 C C . LEU A 1 86 ? 6.389 1.151 -18.316 1.00 90.81 86 LEU A C 1
ATOM 682 O O . LEU A 1 86 ? 6.123 1.782 -17.287 1.00 90.81 86 LEU A O 1
ATOM 686 N N . PRO A 1 87 ? 6.005 1.599 -19.524 1.00 89.50 87 PRO A N 1
ATOM 687 C CA . PRO A 1 87 ? 5.260 2.840 -19.679 1.00 89.50 87 PRO A CA 1
ATOM 688 C C . PRO A 1 87 ? 3.831 2.696 -19.121 1.00 89.50 87 PRO A C 1
ATOM 690 O O . PRO A 1 87 ? 3.272 1.598 -19.144 1.00 89.50 87 PRO A O 1
ATOM 693 N N . PRO A 1 88 ? 3.168 3.777 -18.671 1.00 88.12 88 PRO A N 1
ATOM 694 C CA . PRO A 1 88 ? 1.859 3.672 -18.012 1.00 88.12 88 PRO A CA 1
ATOM 695 C C . PRO A 1 88 ? 0.712 3.121 -18.882 1.00 88.12 88 PRO A C 1
ATOM 697 O O . PRO A 1 88 ? -0.336 2.736 -18.368 1.00 88.12 88 PRO A O 1
ATOM 700 N N . ASN A 1 89 ? 0.896 3.078 -20.201 1.00 86.69 89 ASN A N 1
ATOM 701 C CA . ASN A 1 89 ? -0.048 2.546 -21.187 1.00 86.69 89 ASN A CA 1
ATOM 702 C C . ASN A 1 89 ? 0.339 1.150 -21.717 1.00 86.69 89 ASN A C 1
ATOM 704 O O . ASN A 1 89 ? -0.176 0.733 -22.755 1.00 86.69 89 ASN A O 1
ATOM 708 N N . HIS A 1 90 ? 1.256 0.442 -21.050 1.00 83.94 90 HIS A N 1
ATOM 709 C CA . HIS A 1 90 ? 1.636 -0.917 -21.432 1.00 83.94 90 HIS A CA 1
ATOM 710 C C . HIS A 1 90 ? 0.454 -1.899 -21.340 1.00 83.94 90 HIS A C 1
ATOM 712 O O . HIS A 1 90 ? -0.534 -1.675 -20.639 1.00 83.94 90 HIS A O 1
ATOM 718 N N . SER A 1 91 ? 0.572 -3.025 -22.046 1.00 84.31 91 SER A N 1
ATOM 719 C CA . SER A 1 91 ? -0.382 -4.127 -21.923 1.00 84.31 91 SER A CA 1
ATOM 720 C C . SER A 1 91 ? -0.135 -4.899 -20.626 1.00 84.31 91 SER A C 1
ATOM 722 O O . SER A 1 91 ? 0.971 -5.387 -20.393 1.00 84.31 91 SER A O 1
ATOM 724 N N . TRP A 1 92 ? -1.170 -5.036 -19.797 1.00 82.88 92 TRP A N 1
ATOM 725 C CA . TRP A 1 92 ? -1.123 -5.820 -18.564 1.00 82.88 92 TRP A CA 1
ATOM 726 C C . TRP A 1 92 ? -1.087 -7.324 -18.882 1.00 82.88 92 TRP A C 1
ATOM 728 O O . TRP A 1 92 ? -2.123 -7.984 -18.923 1.00 82.88 92 TRP A O 1
ATOM 738 N N . ASN A 1 93 ? 0.104 -7.877 -19.115 1.00 78.25 93 ASN A N 1
ATOM 739 C CA . ASN A 1 93 ? 0.316 -9.323 -19.229 1.00 78.25 93 ASN A CA 1
ATOM 740 C C . ASN A 1 93 ? 0.753 -9.904 -17.874 1.00 78.25 93 ASN A C 1
ATOM 742 O O . ASN A 1 93 ? 1.592 -9.334 -17.197 1.00 78.25 93 ASN A O 1
ATOM 746 N N . ILE A 1 94 ? 0.234 -11.062 -17.472 1.00 68.06 94 ILE A N 1
ATOM 747 C CA . ILE A 1 94 ? 0.640 -11.748 -16.235 1.00 68.06 94 ILE A CA 1
ATOM 748 C C . ILE A 1 94 ? 2.154 -12.038 -16.203 1.00 68.06 94 ILE A C 1
ATOM 750 O O . ILE A 1 94 ? 2.736 -12.037 -15.119 1.00 68.06 94 ILE A O 1
ATOM 754 N N . SER A 1 95 ? 2.802 -12.226 -17.360 1.00 70.69 95 SER A N 1
ATOM 755 C CA . SER A 1 95 ? 4.227 -12.579 -17.436 1.00 70.69 95 SER A CA 1
ATOM 756 C C . SER A 1 95 ? 5.153 -11.566 -16.760 1.00 70.69 95 SER A C 1
ATOM 758 O O . SER A 1 95 ? 6.057 -11.986 -16.051 1.00 70.69 95 SER A O 1
ATOM 760 N N . PHE A 1 96 ? 4.883 -10.252 -16.841 1.00 74.00 96 PHE A N 1
ATOM 761 C CA . PHE A 1 96 ? 5.800 -9.256 -16.258 1.00 74.00 96 PHE A CA 1
ATOM 762 C C . PHE A 1 96 ? 5.955 -9.409 -14.738 1.00 74.00 96 PHE A C 1
ATOM 764 O O . PHE A 1 96 ? 6.950 -8.968 -14.172 1.00 74.00 96 PHE A O 1
ATOM 771 N N . LYS A 1 97 ? 4.964 -10.010 -14.065 1.00 74.31 97 LYS A N 1
ATOM 772 C CA . LYS A 1 97 ? 5.033 -10.293 -12.627 1.00 74.31 97 LYS A CA 1
ATOM 773 C C . LYS A 1 97 ? 5.946 -11.472 -12.316 1.00 74.31 97 LYS A C 1
ATOM 775 O O . LYS A 1 97 ? 6.540 -11.479 -11.252 1.00 74.31 97 LYS A O 1
ATOM 780 N N . LEU A 1 98 ? 6.010 -12.454 -13.214 1.00 71.69 98 LEU A N 1
ATOM 781 C CA . LEU A 1 98 ? 6.859 -13.642 -13.089 1.00 71.69 98 LEU A CA 1
ATOM 782 C C . LEU A 1 98 ? 8.306 -13.349 -13.502 1.00 71.69 98 LEU A C 1
ATOM 784 O O . LEU A 1 98 ? 9.220 -14.017 -13.035 1.00 71.69 98 LEU A O 1
ATOM 788 N N . ASP A 1 99 ? 8.493 -12.344 -14.357 1.00 81.50 99 ASP A N 1
ATOM 789 C CA . ASP A 1 99 ? 9.800 -11.937 -14.874 1.00 81.50 99 ASP A CA 1
ATOM 790 C C . ASP A 1 99 ? 10.538 -10.955 -13.940 1.00 81.50 99 ASP A C 1
ATOM 792 O O . ASP A 1 99 ? 11.702 -10.630 -14.179 1.00 81.50 99 ASP A O 1
ATOM 796 N N . ALA A 1 100 ? 9.875 -10.456 -12.890 1.00 88.38 100 ALA A N 1
ATOM 797 C CA . ALA A 1 10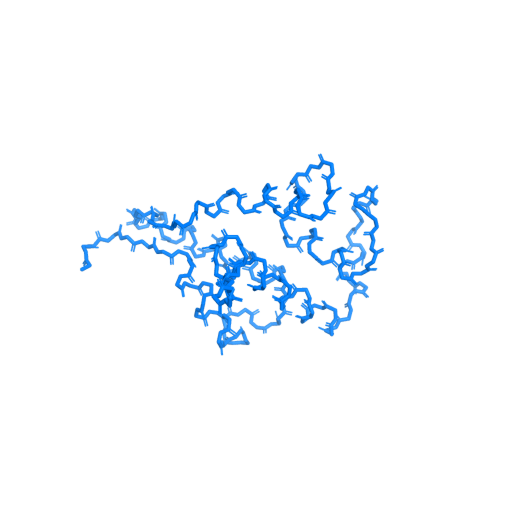0 ? 10.473 -9.534 -11.932 1.00 88.38 100 ALA A CA 1
ATOM 798 C C . ALA A 1 100 ?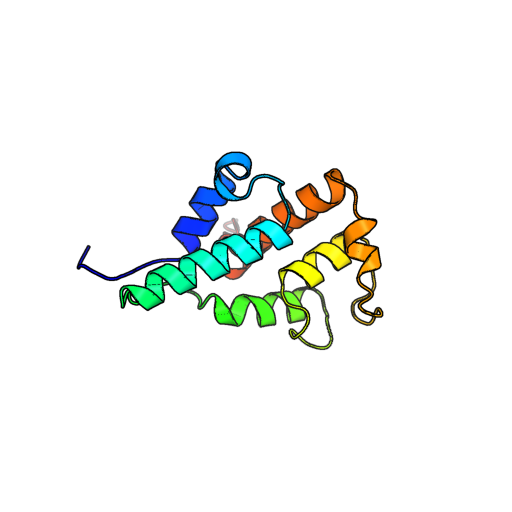 11.444 -10.267 -10.992 1.00 88.38 100 ALA A C 1
ATOM 800 O O . ALA A 1 100 ? 11.123 -11.309 -10.425 1.00 88.38 100 ALA A O 1
ATOM 801 N N . SER A 1 101 ? 12.641 -9.711 -10.804 1.00 92.56 101 SER A N 1
ATOM 802 C CA . SER A 1 101 ? 13.615 -10.251 -9.854 1.00 92.56 101 SER A CA 1
ATOM 803 C C . SER A 1 101 ? 13.242 -9.925 -8.404 1.00 92.56 101 SER A C 1
ATOM 805 O O . SER A 1 101 ? 12.522 -8.961 -8.133 1.00 92.56 101 SER A O 1
ATOM 807 N N . GLU A 1 102 ? 13.799 -10.676 -7.449 1.00 90.75 102 GLU A N 1
ATOM 808 C CA . GLU A 1 102 ? 13.646 -10.395 -6.010 1.00 90.75 102 GLU A CA 1
ATOM 809 C C . GLU A 1 102 ? 14.028 -8.944 -5.662 1.00 90.75 102 GLU A C 1
ATOM 811 O O . GLU A 1 102 ? 13.321 -8.265 -4.920 1.00 90.75 102 GLU A O 1
ATOM 816 N N . GLU A 1 103 ? 15.102 -8.430 -6.268 1.00 93.06 103 GLU A N 1
ATOM 817 C CA . GLU A 1 103 ? 15.554 -7.044 -6.097 1.00 93.06 103 GLU A CA 1
ATOM 818 C C . GLU A 1 103 ? 14.510 -6.035 -6.609 1.00 93.06 103 GLU A C 1
ATOM 820 O O . GLU A 1 103 ? 14.254 -5.017 -5.968 1.00 93.06 103 GLU A O 1
ATOM 825 N N . GLN A 1 104 ? 13.854 -6.312 -7.739 1.00 94.56 104 GLN A N 1
ATOM 826 C CA . GLN A 1 104 ? 12.790 -5.449 -8.263 1.00 94.56 104 GLN A CA 1
ATOM 827 C C . GLN A 1 104 ? 11.538 -5.491 -7.379 1.00 94.56 104 GLN A C 1
ATOM 829 O O . GLN A 1 104 ? 10.887 -4.460 -7.184 1.00 94.56 104 GLN A O 1
ATOM 834 N N . HIS A 1 105 ? 11.208 -6.649 -6.805 1.00 94.00 105 HIS A N 1
ATOM 835 C CA . HIS A 1 105 ? 10.125 -6.766 -5.831 1.00 94.00 105 HIS A CA 1
ATOM 836 C C . HIS A 1 105 ? 10.412 -5.979 -4.547 1.00 94.00 105 HIS A C 1
ATOM 838 O O . HIS A 1 105 ? 9.538 -5.234 -4.085 1.00 94.00 105 HIS A O 1
ATOM 844 N N . ASP A 1 106 ? 11.637 -6.058 -4.028 1.00 93.94 106 ASP A N 1
ATOM 845 C CA . ASP A 1 106 ? 12.067 -5.290 -2.860 1.00 93.94 106 ASP A CA 1
ATOM 846 C C . ASP A 1 106 ? 12.063 -3.776 -3.141 1.00 93.94 106 ASP A C 1
ATOM 848 O O . ASP A 1 106 ? 11.509 -2.993 -2.362 1.00 93.94 106 ASP A O 1
ATOM 852 N N . GLN A 1 107 ? 12.571 -3.345 -4.301 1.00 95.94 107 GLN A N 1
ATOM 853 C CA . GLN A 1 107 ? 12.513 -1.943 -4.733 1.00 95.94 107 GLN A CA 1
ATOM 854 C C . GLN A 1 107 ? 11.074 -1.436 -4.875 1.00 95.94 107 GLN A C 1
ATOM 856 O O . GLN A 1 107 ? 10.763 -0.322 -4.443 1.00 95.94 107 GLN A O 1
ATOM 861 N N . ALA A 1 108 ? 10.170 -2.249 -5.425 1.00 96.69 108 ALA A N 1
ATOM 862 C CA . ALA A 1 108 ? 8.756 -1.902 -5.529 1.00 96.69 108 ALA A CA 1
ATOM 863 C C . ALA A 1 108 ? 8.109 -1.756 -4.146 1.00 96.69 108 ALA A C 1
ATOM 865 O O . ALA A 1 108 ? 7.331 -0.826 -3.917 1.00 96.69 108 ALA A O 1
ATOM 866 N N . LEU A 1 109 ? 8.450 -2.630 -3.196 1.00 96.69 109 LEU A N 1
ATOM 867 C CA . LEU A 1 109 ? 7.940 -2.538 -1.832 1.00 96.69 109 LEU A CA 1
ATOM 868 C C . LEU A 1 109 ? 8.489 -1.305 -1.093 1.00 96.69 109 LEU A C 1
ATOM 870 O O . LEU A 1 109 ? 7.727 -0.599 -0.428 1.00 96.69 109 LEU A O 1
ATOM 874 N N . LYS A 1 110 ? 9.781 -0.993 -1.246 1.00 96.69 110 LYS A N 1
ATOM 875 C CA . LYS A 1 110 ? 10.382 0.251 -0.735 1.00 96.69 110 LYS A CA 1
ATOM 876 C C . LYS A 1 110 ? 9.665 1.478 -1.300 1.00 96.69 110 LYS A C 1
ATOM 878 O O . LYS A 1 110 ? 9.238 2.342 -0.533 1.00 96.69 110 LYS A O 1
ATOM 883 N N . ARG A 1 111 ? 9.424 1.503 -2.615 1.00 97.88 111 ARG A N 1
ATOM 884 C CA . ARG A 1 111 ? 8.687 2.582 -3.289 1.00 97.88 111 ARG A CA 1
ATOM 885 C C . ARG A 1 111 ? 7.256 2.726 -2.777 1.00 97.88 111 ARG A C 1
ATOM 887 O O . ARG A 1 111 ? 6.777 3.845 -2.611 1.00 97.88 111 ARG A O 1
ATOM 894 N N . PHE A 1 112 ? 6.574 1.620 -2.483 1.00 97.94 112 PHE A N 1
ATOM 895 C CA . PHE A 1 112 ? 5.268 1.667 -1.827 1.00 97.94 112 PHE A CA 1
ATOM 896 C C . PHE A 1 112 ? 5.336 2.406 -0.485 1.00 97.94 112 PHE A C 1
ATOM 898 O O . PHE A 1 112 ? 4.516 3.286 -0.236 1.00 97.94 112 PHE A O 1
ATOM 905 N N . PHE A 1 113 ? 6.322 2.115 0.365 1.00 97.38 113 PHE A N 1
ATOM 906 C CA . PHE A 1 113 ? 6.452 2.800 1.651 1.00 97.38 113 PHE A CA 1
ATOM 907 C C . PHE A 1 113 ? 6.753 4.297 1.513 1.00 97.38 113 PHE A C 1
ATOM 909 O O . PHE A 1 113 ? 6.154 5.089 2.241 1.00 97.38 113 PHE A O 1
ATOM 916 N N . GLU A 1 114 ? 7.602 4.685 0.560 1.00 97.25 114 GLU A N 1
ATOM 917 C CA . GLU A 1 114 ? 7.861 6.093 0.225 1.00 97.25 114 GLU A CA 1
ATOM 918 C C . GLU A 1 114 ? 6.572 6.813 -0.198 1.00 97.25 114 GLU A C 1
ATOM 920 O O . GLU A 1 114 ? 6.266 7.902 0.285 1.00 97.25 114 GLU A O 1
ATOM 925 N N . PHE A 1 115 ? 5.772 6.175 -1.054 1.00 97.75 115 PHE A N 1
ATOM 926 C CA . PHE A 1 115 ? 4.490 6.706 -1.513 1.00 97.75 115 PHE A CA 1
ATOM 927 C C . PHE A 1 115 ? 3.466 6.838 -0.394 1.00 97.75 115 PHE A C 1
ATOM 929 O O . PHE A 1 115 ? 2.712 7.805 -0.376 1.00 97.75 11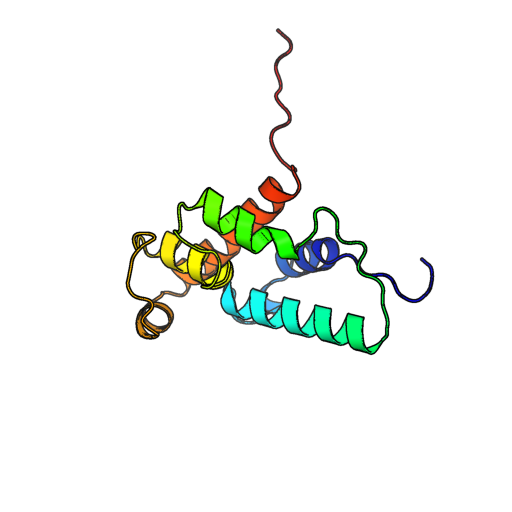5 PHE A O 1
ATOM 936 N N . ILE A 1 116 ? 3.451 5.909 0.560 1.00 97.69 116 ILE A N 1
ATOM 937 C CA . ILE A 1 116 ? 2.610 6.028 1.751 1.00 97.69 116 ILE A CA 1
ATOM 938 C C . ILE A 1 116 ? 3.020 7.238 2.588 1.00 97.69 116 ILE A C 1
ATOM 940 O O . ILE A 1 116 ? 2.150 7.961 3.070 1.00 97.69 116 ILE A O 1
ATOM 944 N N . ASP A 1 117 ? 4.318 7.473 2.764 1.00 96.75 117 ASP A N 1
ATOM 945 C CA . ASP A 1 117 ? 4.795 8.621 3.533 1.00 96.75 117 ASP A CA 1
ATOM 946 C C . ASP A 1 117 ? 4.442 9.937 2.833 1.00 96.75 117 ASP A C 1
ATOM 948 O O . ASP A 1 117 ? 3.878 10.825 3.472 1.00 96.75 117 ASP A O 1
ATOM 952 N N . GLU A 1 118 ? 4.652 10.033 1.519 1.00 96.50 118 GLU A N 1
ATOM 953 C CA . GLU A 1 118 ? 4.247 11.203 0.733 1.00 96.50 118 GLU A CA 1
ATOM 954 C C . GLU A 1 118 ? 2.727 11.425 0.775 1.00 96.50 118 GLU A C 1
ATOM 956 O O . GLU A 1 118 ? 2.268 12.538 1.033 1.00 96.50 118 GLU A O 1
ATOM 961 N N . TYR A 1 119 ? 1.935 10.365 0.593 1.00 96.50 119 TYR A N 1
ATOM 962 C CA . TYR A 1 119 ? 0.474 10.433 0.615 1.00 96.50 119 TYR A CA 1
ATOM 963 C C . TYR A 1 119 ? -0.072 10.913 1.965 1.00 96.50 119 TYR A C 1
ATOM 965 O O . TYR A 1 119 ? -1.021 11.692 2.021 1.00 96.50 119 TYR A O 1
ATOM 973 N N . ARG A 1 120 ? 0.567 10.497 3.064 1.00 94.81 120 ARG A N 1
ATOM 974 C CA . ARG A 1 120 ? 0.245 10.932 4.432 1.00 94.81 120 ARG A CA 1
ATOM 975 C C . ARG A 1 120 ? 0.771 12.334 4.757 1.00 94.81 120 ARG A C 1
ATOM 977 O O . ARG A 1 120 ? 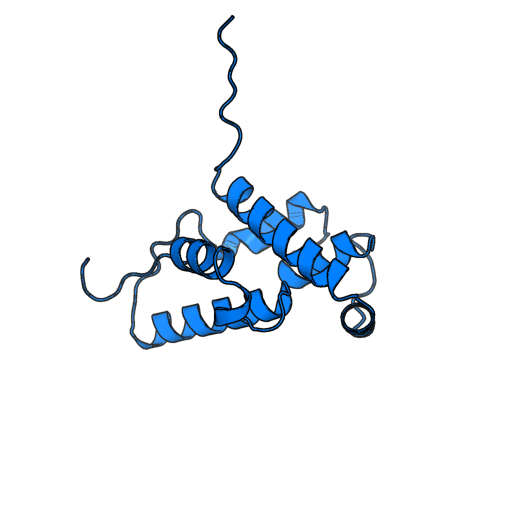0.571 12.796 5.878 1.00 94.81 120 ARG A O 1
ATOM 984 N N . GLY A 1 121 ? 1.481 12.989 3.837 1.00 90.62 121 GLY A N 1
ATOM 985 C CA . GLY A 1 121 ? 2.122 14.285 4.069 1.00 90.62 121 GLY A CA 1
ATOM 986 C C . GLY A 1 121 ? 3.357 14.220 4.973 1.00 90.62 121 GLY A C 1
ATOM 987 O O . GLY A 1 121 ? 3.787 15.240 5.510 1.00 90.62 121 GLY A O 1
ATOM 988 N N . LYS A 1 122 ? 3.961 13.041 5.154 1.00 75.12 122 LYS A N 1
ATOM 989 C CA . LYS A 1 122 ? 5.197 12.837 5.927 1.00 75.12 122 LYS A CA 1
ATOM 990 C C . LYS A 1 122 ? 6.448 13.165 5.088 1.00 75.12 122 LYS A C 1
ATOM 992 O O . LYS A 1 122 ? 7.336 12.334 4.937 1.00 75.12 122 LYS A O 1
ATOM 997 N N . GLY A 1 123 ? 6.506 14.394 4.565 1.00 54.84 123 GLY A N 1
ATOM 998 C CA . GLY A 1 123 ? 7.648 15.005 3.858 1.00 54.84 123 GLY A CA 1
ATOM 999 C C . GLY A 1 123 ? 7.164 15.954 2.752 1.00 54.84 123 GLY A C 1
ATOM 1000 O O . GLY A 1 123 ? 6.431 15.527 1.871 1.00 54.84 123 GLY A O 1
ATOM 1001 N N . LYS A 1 124 ? 7.480 17.257 2.725 1.00 42.34 124 LYS A N 1
ATOM 1002 C CA . LYS A 1 124 ? 8.662 17.986 3.217 1.00 42.34 124 LYS A CA 1
ATOM 1003 C C . LYS A 1 124 ? 8.308 19.013 4.310 1.00 42.34 124 LYS A C 1
ATOM 1005 O O . LYS A 1 124 ? 7.537 19.933 4.062 1.00 42.34 124 LYS A O 1
ATOM 1010 N N . THR A 1 125 ? 8.933 18.929 5.483 1.00 40.47 125 THR A N 1
ATOM 1011 C CA . THR A 1 125 ? 9.182 20.120 6.312 1.00 40.47 125 THR A CA 1
ATOM 1012 C C . THR A 1 125 ? 10.289 20.920 5.628 1.00 40.47 125 THR A C 1
ATOM 1014 O O . THR A 1 125 ? 11.448 20.507 5.660 1.00 40.47 125 THR A O 1
ATOM 1017 N N . ASN A 1 126 ? 9.938 22.018 4.957 1.00 39.56 126 ASN A N 1
ATOM 1018 C CA . ASN A 1 126 ? 10.923 22.956 4.425 1.00 39.56 126 ASN A CA 1
ATOM 1019 C C . ASN A 1 126 ? 11.571 23.712 5.592 1.00 39.56 126 ASN A C 1
ATOM 1021 O O . ASN A 1 126 ? 10.915 24.490 6.281 1.00 39.56 126 ASN A O 1
ATOM 1025 N N . ASN A 1 127 ? 12.869 23.484 5.783 1.00 41.56 127 ASN A N 1
ATOM 1026 C CA . ASN A 1 127 ? 13.762 24.468 6.377 1.00 41.56 127 ASN A CA 1
ATOM 1027 C C . ASN A 1 127 ? 13.947 25.598 5.359 1.00 41.56 127 ASN A C 1
ATOM 1029 O O . ASN A 1 127 ? 14.782 25.466 4.473 1.00 41.56 127 ASN A O 1
ATOM 1033 N N . GLU A 1 128 ? 13.194 26.685 5.498 1.00 40.66 128 GLU A N 1
ATOM 1034 C CA . GLU A 1 128 ? 13.553 28.001 4.955 1.00 40.66 128 GLU A CA 1
ATOM 1035 C C . GLU A 1 128 ? 13.169 29.067 5.992 1.00 40.66 128 GLU A C 1
ATOM 1037 O O . GLU A 1 128 ? 12.100 29.670 5.960 1.00 40.66 128 GLU A O 1
ATOM 1042 N N . GLN A 1 129 ? 14.054 29.250 6.970 1.00 39.59 129 GLN A N 1
ATOM 1043 C CA . GLN A 1 129 ? 14.278 30.548 7.595 1.00 39.59 129 GLN A CA 1
ATOM 1044 C C . GLN A 1 129 ? 15.729 30.910 7.296 1.00 39.59 129 GLN A C 1
ATOM 1046 O O . GLN A 1 129 ? 16.659 30.324 7.855 1.00 39.59 129 GLN A O 1
ATOM 1051 N N . THR A 1 130 ? 15.924 31.828 6.361 1.00 38.34 130 THR A N 1
ATOM 1052 C CA . THR A 1 130 ? 17.118 32.669 6.269 1.00 38.34 130 THR A CA 1
ATOM 1053 C C . THR A 1 130 ? 16.674 34.031 5.776 1.00 38.34 130 THR A C 1
ATOM 1055 O O . THR A 1 130 ? 15.836 34.060 4.847 1.00 38.34 130 THR A O 1
#

Secondary structure (DSSP, 8-state):
--SSEE-HHHHHHHHHHSHHHHHSS--HHHHHHHHHHHHHHHHHTTPEE--SS-GGGHHHHHHHHHT-S-STT-HHHHHHHHHTT--TT----THHHHS--HHHHHHHHHHHHHHHHHHTT---------

Organism: NCBI:txid1077255

pLDDT: mean 88.57, std 14.65, range [38.34, 97.94]

Radius of gyration: 15.97 Å; chains: 1; bounding box: 35×46×45 Å